Protein AF-A0A5M8RS82-F1 (afdb_monomer_lite)

Foldseek 3Di:
DVVVVVVCVVQPPDPVDRPAWDQDPPPGIDGDD

Secondary structure (DSSP, 8-state):
--HHHHHHHHH-S-TTS-SSEEEETTTEEEE--

Radius of gyration: 9.16 Å; chains: 1; bounding box: 21×15×23 Å

Organism: NCBI:txid1925020

pLDDT: mean 7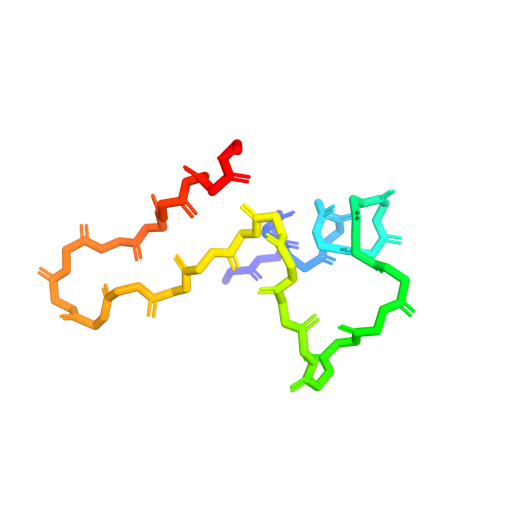7.14, std 6.64, range [58.94, 85.88]

InterPro domains:
  IPR001867 OmpR/PhoB-type DNA-binding domain [PF00486] (2-31)
  IPR001867 OmpR/PhoB-type DNA-binding domain [PS51755] (1-33)
  IPR016032 Signal transduction response regulator, C-terminal effector [SSF46894] (2-31)
  IPR036388 Winged helix-like DNA-binding domain superfamily [G3DSA:1.10.10.10] (1-33)

Structure (mmCIF, N/CA/C/O backbone):
data_AF-A0A5M8RS82-F1
#
_entry.id   AF-A0A5M8RS82-F1
#
loop_
_atom_site.group_PDB
_atom_site.id
_atom_site.type_symbol
_atom_site.label_atom_id
_atom_site.label_alt_id
_atom_site.label_comp_id
_atom_site.label_asym_id
_atom_site.label_entity_id
_atom_site.label_seq_id
_atom_site.pdbx_PDB_ins_code
_atom_site.Cartn_x
_atom_site.Cartn_y
_atom_site.Cartn_z
_atom_site.occupancy
_atom_site.B_iso_or_equiv
_atom_site.auth_seq_id
_atom_site.auth_comp_id
_atom_site.auth_asym_id
_atom_site.auth_atom_id
_atom_site.pdbx_PDB_model_num
ATOM 1 N N . MET A 1 1 ? 8.913 -1.242 -1.811 1.00 58.94 1 MET A N 1
ATOM 2 C CA . MET A 1 1 ? 7.767 -0.321 -1.601 1.00 58.94 1 MET A CA 1
ATOM 3 C C . MET A 1 1 ? 7.757 0.222 -0.165 1.00 58.94 1 MET A C 1
ATOM 5 O O . MET A 1 1 ? 6.917 -0.164 0.635 1.00 58.94 1 MET A O 1
ATOM 9 N N . VAL A 1 2 ? 8.696 1.102 0.197 1.00 65.25 2 VAL A N 1
ATOM 10 C CA . VAL A 1 2 ? 8.792 1.640 1.575 1.00 65.25 2 VAL A CA 1
ATOM 11 C C . VAL A 1 2 ? 7.909 2.883 1.750 1.00 65.25 2 VAL A C 1
ATOM 13 O O . VAL A 1 2 ? 7.230 3.028 2.763 1.00 65.25 2 VAL A O 1
ATOM 16 N N . HIS A 1 3 ? 7.833 3.735 0.723 1.00 78.44 3 HIS A N 1
ATOM 17 C CA . HIS A 1 3 ? 7.057 4.977 0.770 1.00 78.44 3 HIS A CA 1
ATOM 18 C C . HIS A 1 3 ? 5.545 4.739 0.908 1.00 78.44 3 HIS A C 1
ATOM 20 O O . HIS A 1 3 ? 4.907 5.376 1.743 1.00 78.44 3 HIS A O 1
ATOM 26 N N . ILE A 1 4 ? 4.980 3.758 0.189 1.00 75.94 4 ILE A N 1
ATOM 27 C CA . ILE A 1 4 ? 3.540 3.452 0.265 1.00 75.94 4 ILE A CA 1
ATOM 28 C C . ILE A 1 4 ? 3.126 2.953 1.658 1.00 75.94 4 ILE A C 1
ATOM 30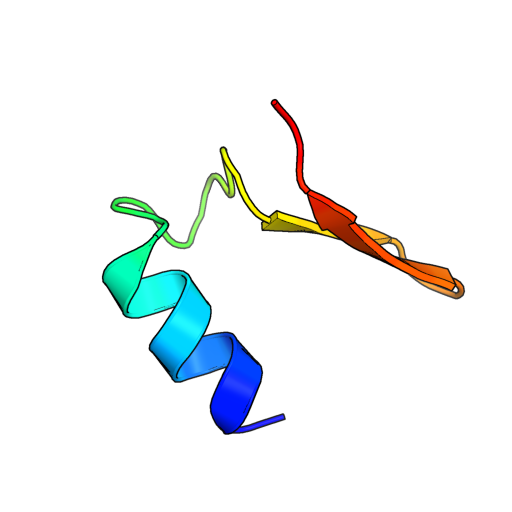 O O . ILE A 1 4 ? 2.016 3.222 2.097 1.00 75.94 4 ILE A O 1
ATOM 34 N N . ARG A 1 5 ? 4.025 2.274 2.389 1.00 77.06 5 ARG A N 1
ATOM 35 C CA . 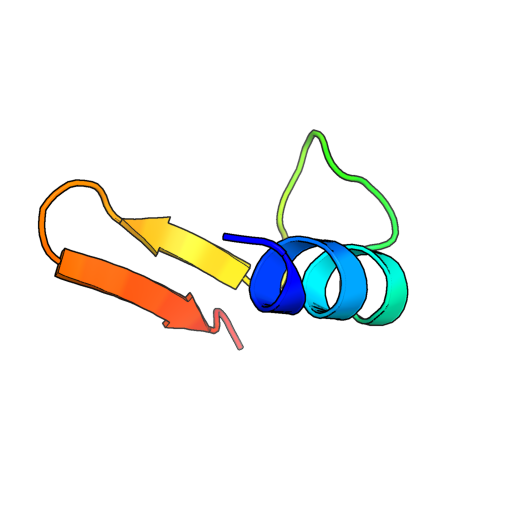ARG A 1 5 ? 3.752 1.775 3.745 1.00 77.06 5 AR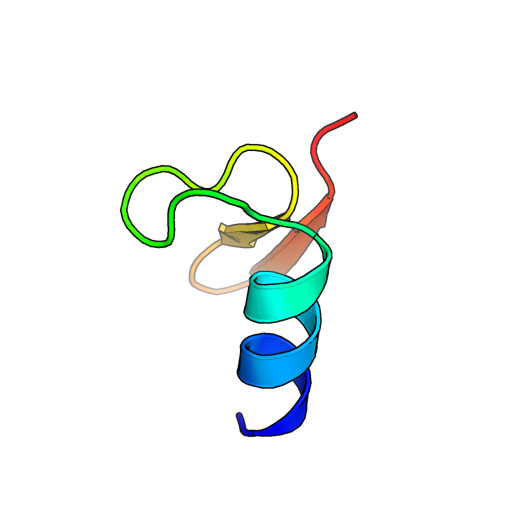G A CA 1
ATOM 36 C C . ARG A 1 5 ? 3.593 2.921 4.741 1.00 77.06 5 ARG A C 1
ATOM 38 O O . ARG A 1 5 ? 2.683 2.891 5.562 1.00 77.06 5 ARG A O 1
ATOM 45 N N . HIS A 1 6 ? 4.459 3.933 4.664 1.00 80.94 6 HIS A N 1
ATOM 46 C CA . HIS A 1 6 ? 4.336 5.127 5.502 1.00 80.94 6 HIS A CA 1
ATOM 47 C C . HIS A 1 6 ? 3.108 5.955 5.131 1.00 80.94 6 HIS A C 1
ATOM 49 O O . HIS A 1 6 ? 2.439 6.472 6.022 1.00 80.94 6 HIS A O 1
ATOM 55 N N . LEU A 1 7 ? 2.796 6.042 3.835 1.00 80.31 7 LEU A N 1
ATOM 56 C CA . LEU A 1 7 ? 1.610 6.738 3.349 1.00 80.31 7 LEU A CA 1
ATOM 57 C C . LEU A 1 7 ? 0.329 6.062 3.860 1.00 80.31 7 LEU A C 1
ATOM 59 O O . LEU A 1 7 ? -0.513 6.731 4.446 1.00 80.31 7 LEU A O 1
ATOM 63 N N . ARG A 1 8 ? 0.246 4.729 3.765 1.00 78.06 8 ARG A N 1
ATOM 64 C CA . ARG A 1 8 ? -0.843 3.936 4.351 1.00 78.06 8 ARG A CA 1
ATOM 65 C C . ARG A 1 8 ? -0.957 4.105 5.855 1.00 78.06 8 ARG A C 1
ATOM 67 O O . ARG A 1 8 ? -2.050 4.284 6.345 1.00 78.06 8 ARG A O 1
ATOM 74 N N . LYS A 1 9 ? 0.155 4.125 6.592 1.00 77.69 9 LYS A N 1
ATOM 75 C CA . LYS A 1 9 ? 0.115 4.330 8.050 1.00 77.69 9 LYS A CA 1
ATOM 76 C C . LYS A 1 9 ? -0.451 5.703 8.452 1.00 77.69 9 LYS A C 1
ATOM 78 O O . LYS A 1 9 ? -0.940 5.847 9.564 1.00 77.69 9 LYS A O 1
ATOM 83 N N . LYS A 1 10 ? -0.325 6.717 7.589 1.00 79.19 10 LYS A N 1
ATOM 84 C CA . LYS A 1 10 ? -0.858 8.066 7.835 1.00 79.1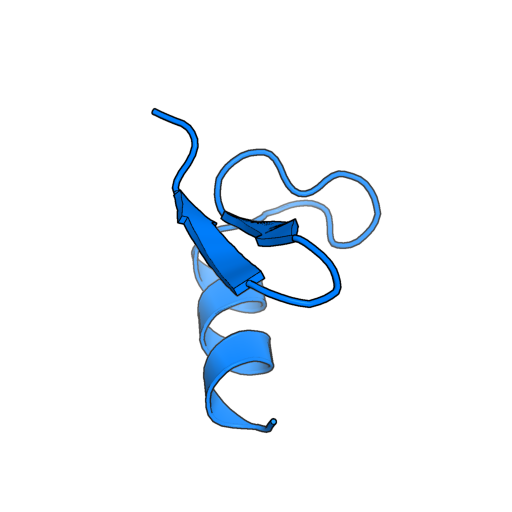9 10 LYS A CA 1
ATOM 85 C C . LYS A 1 10 ? -2.288 8.249 7.319 1.00 79.19 10 LYS A C 1
ATOM 87 O O . LYS A 1 10 ? -3.035 8.998 7.929 1.00 79.19 10 LYS A O 1
ATOM 92 N N . LEU A 1 11 ? -2.627 7.626 6.189 1.00 77.19 11 LEU A N 1
ATOM 93 C CA . LEU A 1 11 ? -3.929 7.764 5.528 1.00 77.19 11 LEU A CA 1
ATOM 94 C C . LEU A 1 11 ? -4.950 6.720 5.993 1.00 77.19 11 LEU A C 1
ATOM 96 O O . LEU A 1 11 ? -6.134 7.015 6.050 1.00 77.19 11 LEU A O 1
ATOM 100 N N . GLU A 1 12 ? -4.513 5.507 6.317 1.00 73.06 12 GLU A N 1
ATOM 101 C CA . GLU A 1 12 ? -5.384 4.376 6.630 1.00 73.06 12 GLU A CA 1
ATOM 102 C C . GLU A 1 12 ? -5.220 3.987 8.101 1.00 73.06 12 GLU A C 1
ATOM 104 O O . GLU A 1 12 ? -4.132 3.617 8.547 1.00 73.06 12 GLU A O 1
ATOM 109 N N . ASN A 1 13 ? -6.317 4.044 8.860 1.00 73.00 13 ASN A N 1
ATOM 110 C CA . ASN A 1 13 ? -6.334 3.594 10.255 1.00 73.00 13 ASN A CA 1
ATOM 111 C C . ASN A 1 13 ? -6.258 2.065 10.366 1.00 73.00 13 ASN A C 1
ATOM 113 O O . ASN A 1 13 ? -5.704 1.551 11.337 1.00 73.00 13 ASN A O 1
ATOM 117 N N . ASN A 1 14 ? -6.780 1.339 9.371 1.00 73.38 14 ASN A N 1
ATOM 118 C CA . ASN A 1 14 ? -6.795 -0.119 9.354 1.00 73.38 14 ASN A CA 1
ATOM 119 C C . ASN A 1 14 ? -6.052 -0.686 8.132 1.00 73.38 14 ASN A C 1
ATOM 121 O O . ASN A 1 14 ? -6.531 -0.565 7.008 1.00 73.38 14 ASN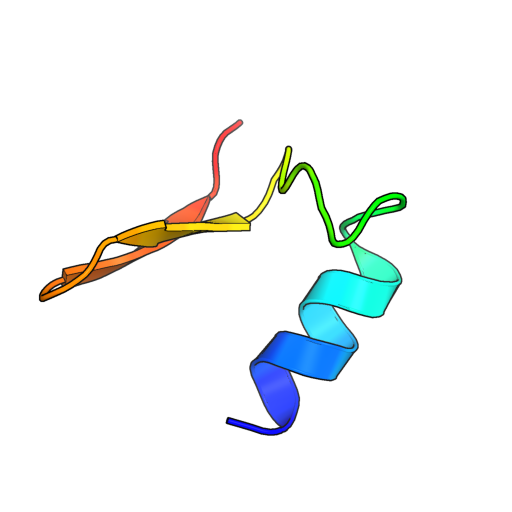 A O 1
ATOM 125 N N . PRO A 1 15 ? -4.920 -1.389 8.320 1.00 67.44 15 PRO A N 1
ATOM 126 C CA . PRO A 1 15 ? -4.148 -1.952 7.210 1.00 67.44 15 PRO A CA 1
ATOM 127 C C . PRO A 1 15 ? -4.853 -3.121 6.502 1.00 67.44 15 PRO A C 1
ATOM 129 O O . PRO A 1 15 ? -4.485 -3.464 5.381 1.00 67.44 15 PRO A O 1
ATOM 132 N N . ASN A 1 16 ? -5.851 -3.732 7.149 1.00 72.31 16 ASN A N 1
ATOM 133 C CA . ASN A 1 16 ? -6.627 -4.847 6.600 1.00 72.31 16 ASN A CA 1
ATOM 134 C C . ASN A 1 16 ? -7.807 -4.389 5.730 1.00 72.31 16 ASN A C 1
ATOM 136 O O . ASN A 1 16 ? -8.334 -5.186 4.958 1.00 72.31 16 ASN A O 1
ATOM 140 N N . GLN A 1 17 ? -8.219 -3.124 5.844 1.00 71.75 17 GLN A N 1
ATOM 141 C CA . GLN A 1 17 ? -9.291 -2.537 5.044 1.00 71.75 17 GLN A CA 1
ATOM 142 C C . GLN A 1 17 ? -8.826 -1.182 4.519 1.00 71.75 17 GLN A C 1
ATOM 144 O O . GLN A 1 17 ? -9.051 -0.164 5.172 1.00 71.75 17 GLN A O 1
ATOM 149 N N . PRO A 1 18 ? -8.141 -1.167 3.365 1.00 73.50 18 PRO A N 1
ATOM 150 C CA . PRO A 1 18 ? -7.700 0.076 2.779 1.00 73.50 18 PRO A CA 1
ATOM 151 C C . PRO A 1 18 ? -8.899 0.878 2.255 1.00 73.50 18 PRO A C 1
ATOM 153 O O . PRO A 1 18 ? -9.464 0.553 1.210 1.00 73.50 18 PRO A O 1
ATOM 156 N N . GLU A 1 19 ? -9.319 1.892 3.012 1.00 74.75 19 GLU A N 1
ATOM 157 C CA . GLU A 1 19 ? -10.443 2.765 2.653 1.00 74.75 19 GLU A CA 1
ATOM 158 C C . GLU A 1 19 ? -10.047 3.803 1.602 1.00 74.75 19 GLU A C 1
ATOM 160 O O . GLU A 1 19 ? -10.852 4.130 0.734 1.00 74.75 19 GLU A O 1
ATOM 165 N N . ILE A 1 20 ? -8.799 4.283 1.650 1.00 78.88 20 ILE A N 1
ATOM 166 C CA . ILE A 1 20 ? -8.337 5.398 0.816 1.00 78.88 20 ILE A CA 1
ATOM 167 C C . ILE A 1 20 ? -7.465 4.895 -0.327 1.00 78.88 20 ILE A C 1
ATOM 169 O O . ILE A 1 20 ? -7.542 5.433 -1.428 1.00 78.88 20 ILE A O 1
ATOM 173 N N . LEU A 1 21 ? -6.616 3.888 -0.103 1.00 81.44 21 LEU A N 1
ATOM 174 C CA . LEU A 1 21 ? -5.553 3.535 -1.045 1.00 81.44 21 LEU A CA 1
ATOM 175 C C . LEU A 1 21 ? -5.668 2.071 -1.476 1.00 81.44 21 LEU A C 1
ATOM 177 O O . LEU A 1 21 ? -5.124 1.159 -0.855 1.00 81.44 21 LEU A O 1
ATOM 181 N N . GLU A 1 22 ? -6.341 1.837 -2.595 1.00 83.19 22 GLU A N 1
ATOM 182 C CA . GLU A 1 22 ? -6.595 0.508 -3.145 1.00 83.19 22 GLU A CA 1
ATOM 183 C C . GLU A 1 22 ? -5.410 0.045 -4.010 1.00 83.19 22 GLU A C 1
ATOM 185 O O . GLU A 1 22 ? -4.983 0.737 -4.937 1.00 83.19 22 GLU A O 1
ATOM 190 N N . THR A 1 23 ? -4.846 -1.134 -3.721 1.00 83.00 23 THR A N 1
ATOM 191 C CA . THR A 1 23 ? -3.817 -1.730 -4.593 1.00 83.00 23 THR A CA 1
ATOM 192 C C . THR A 1 23 ? -4.497 -2.474 -5.738 1.00 83.00 23 THR A C 1
ATOM 194 O O . THR A 1 23 ? -5.067 -3.544 -5.525 1.00 83.00 23 THR A O 1
ATOM 197 N N . VAL A 1 24 ? -4.371 -1.964 -6.959 1.00 85.88 24 VAL A N 1
ATOM 198 C CA . VAL A 1 24 ? -4.875 -2.618 -8.167 1.00 85.88 24 VAL A CA 1
ATOM 199 C C . VAL A 1 24 ? -3.738 -3.406 -8.812 1.00 85.88 24 VAL A C 1
ATOM 201 O O . VAL A 1 24 ? -2.792 -2.844 -9.373 1.00 85.88 24 VAL A O 1
ATOM 204 N N . ARG A 1 25 ? -3.810 -4.737 -8.714 1.00 85.12 25 ARG A N 1
ATOM 205 C CA . ARG A 1 25 ? -2.778 -5.630 -9.262 1.00 85.12 25 ARG A CA 1
ATOM 206 C C . ARG A 1 25 ? -2.674 -5.444 -10.779 1.00 85.12 25 ARG A C 1
ATOM 208 O O . ARG A 1 25 ? -3.669 -5.561 -11.481 1.00 85.12 25 ARG A O 1
ATOM 215 N N . GLY A 1 26 ? -1.466 -5.156 -11.263 1.00 85.06 26 GLY A N 1
ATOM 216 C CA . GLY A 1 26 ? -1.185 -4.932 -12.687 1.00 85.06 26 GLY A CA 1
ATOM 217 C C . GLY A 1 26 ? -1.376 -3.492 -13.178 1.00 85.06 26 GLY A C 1
ATOM 218 O O . GLY A 1 26 ? -0.994 -3.208 -14.306 1.00 85.06 26 GLY A O 1
ATOM 219 N N . ILE A 1 27 ? -1.904 -2.581 -12.349 1.00 85.31 27 ILE A N 1
ATOM 220 C CA . ILE A 1 27 ? -2.102 -1.164 -12.715 1.00 85.31 27 ILE A CA 1
ATOM 221 C C . ILE A 1 27 ? -1.358 -0.232 -11.748 1.00 85.31 27 ILE A C 1
ATOM 223 O O . ILE A 1 27 ? -0.700 0.707 -12.185 1.00 85.31 27 ILE A O 1
ATOM 227 N N . GLY A 1 28 ? -1.414 -0.493 -10.437 1.00 84.44 28 GLY A N 1
ATOM 228 C CA . GLY A 1 28 ? -0.747 0.330 -9.427 1.00 84.44 28 GLY A CA 1
ATOM 229 C C . GLY A 1 28 ? -1.621 0.587 -8.205 1.00 84.44 28 GLY A C 1
ATOM 230 O O . GLY A 1 28 ? -2.228 -0.331 -7.660 1.00 84.44 28 GLY A O 1
ATOM 231 N N . TYR A 1 29 ? -1.662 1.837 -7.753 1.00 84.44 29 TYR A N 1
ATOM 232 C CA . TYR A 1 29 ? -2.438 2.264 -6.591 1.00 84.44 29 TYR A CA 1
ATOM 233 C C . TYR A 1 29 ? -3.510 3.254 -7.021 1.00 84.44 29 TYR A C 1
ATOM 235 O O . TYR A 1 29 ? -3.216 4.186 -7.768 1.00 84.44 29 TYR A O 1
ATOM 243 N N . ARG A 1 30 ? -4.734 3.069 -6.535 1.00 81.38 30 ARG A N 1
ATOM 244 C CA . ARG A 1 30 ? -5.851 3.975 -6.789 1.00 81.38 30 ARG A CA 1
ATOM 245 C C . ARG A 1 30 ? -6.310 4.602 -5.483 1.00 81.38 30 ARG A C 1
ATOM 247 O O . ARG A 1 30 ? -6.411 3.913 -4.474 1.00 81.38 30 ARG A O 1
ATOM 254 N N . ILE A 1 31 ? -6.593 5.899 -5.525 1.00 83.12 31 ILE A N 1
ATOM 255 C CA . ILE A 1 31 ? -7.201 6.610 -4.406 1.00 83.12 31 ILE A CA 1
ATOM 256 C C . ILE A 1 31 ? -8.717 6.500 -4.554 1.00 83.12 31 ILE A C 1
ATOM 258 O O . ILE A 1 31 ? -9.256 6.842 -5.608 1.00 83.12 31 ILE A O 1
ATOM 262 N N . LYS A 1 32 ? -9.383 5.981 -3.527 1.00 73.31 32 LYS A N 1
ATOM 263 C CA . LYS A 1 32 ? -10.840 5.941 -3.431 1.00 73.31 32 LYS A CA 1
ATOM 264 C C . LYS A 1 32 ? -11.257 7.176 -2.622 1.00 73.31 32 LYS A C 1
ATOM 266 O O . LYS A 1 32 ? -10.869 7.297 -1.464 1.00 73.31 32 LYS A O 1
ATOM 271 N N . GLN A 1 33 ? -11.921 8.129 -3.276 1.00 63.00 33 GLN A N 1
ATOM 272 C CA . GLN A 1 33 ? -12.609 9.253 -2.628 1.00 63.00 33 GLN A CA 1
ATOM 273 C C . GLN A 1 33 ? -14.079 8.907 -2.426 1.00 63.00 33 GLN A C 1
ATOM 275 O O . GLN A 1 33 ? -14.610 8.145 -3.270 1.00 63.00 33 GLN A O 1
#

Sequence (33 aa):
MVHIRHLRKKLENNPNQPEILETVRGIGYRIKQ